Protein AF-A0A958RCB7-F1 (afdb_monomer_lite)

Structure (mmCIF, N/CA/C/O backbone):
data_AF-A0A958RCB7-F1
#
_entry.id   AF-A0A958RCB7-F1
#
loop_
_atom_site.group_PDB
_atom_site.id
_atom_site.type_symbol
_atom_site.label_atom_id
_atom_site.label_alt_id
_atom_site.label_comp_id
_atom_site.label_asym_id
_atom_site.label_entity_id
_atom_site.label_seq_id
_atom_site.pdbx_PDB_ins_code
_atom_site.Cartn_x
_atom_site.Cartn_y
_atom_site.Cartn_z
_atom_site.occupancy
_atom_site.B_iso_or_equiv
_atom_site.auth_seq_id
_atom_site.auth_comp_id
_atom_site.auth_asym_id
_atom_site.auth_atom_id
_atom_site.pdbx_PDB_model_num
ATOM 1 N N . ASN A 1 1 ? 16.388 -3.679 -9.111 1.00 52.78 1 ASN A N 1
ATOM 2 C CA . ASN A 1 1 ? 15.115 -4.036 -9.781 1.00 52.78 1 ASN A CA 1
ATOM 3 C C . ASN A 1 1 ? 14.250 -4.904 -8.852 1.00 52.78 1 ASN A C 1
ATOM 5 O O . ASN A 1 1 ? 14.222 -6.118 -8.988 1.00 52.78 1 ASN A O 1
ATOM 9 N N . TYR A 1 2 ? 13.628 -4.301 -7.828 1.00 58.59 2 TYR A N 1
ATOM 10 C CA . TYR A 1 2 ? 12.858 -5.031 -6.798 1.00 58.59 2 TYR A CA 1
ATOM 11 C C . TYR A 1 2 ? 11.394 -5.271 -7.206 1.00 58.59 2 TYR A C 1
ATOM 13 O O . TYR A 1 2 ? 10.830 -6.296 -6.856 1.00 58.59 2 TYR A O 1
ATOM 21 N N . PHE A 1 3 ? 10.827 -4.363 -8.007 1.00 62.28 3 PHE A N 1
ATOM 22 C CA . PHE A 1 3 ? 9.409 -4.332 -8.393 1.00 62.28 3 PHE A CA 1
ATOM 23 C C . PHE A 1 3 ? 9.144 -4.766 -9.844 1.00 62.28 3 PHE A C 1
ATOM 25 O O . PHE A 1 3 ? 8.095 -4.460 -10.393 1.00 62.28 3 PHE A O 1
ATOM 32 N N . THR A 1 4 ? 10.119 -5.340 -10.543 1.00 64.69 4 THR A N 1
ATOM 33 C CA . THR A 1 4 ? 10.021 -5.657 -11.989 1.00 64.69 4 THR A CA 1
ATOM 34 C C . THR A 1 4 ? 10.120 -7.142 -12.293 1.00 64.69 4 THR A C 1
ATOM 36 O O . THR A 1 4 ? 9.952 -7.538 -13.440 1.00 64.69 4 THR A O 1
ATOM 39 N N . ARG A 1 5 ? 10.422 -7.964 -11.289 1.00 73.44 5 ARG A N 1
ATOM 40 C CA . ARG A 1 5 ? 10.480 -9.417 -11.413 1.00 73.44 5 ARG A CA 1
ATOM 41 C C . ARG A 1 5 ? 9.718 -10.024 -10.253 1.00 73.44 5 ARG A C 1
ATOM 43 O O . ARG A 1 5 ? 9.854 -9.548 -9.126 1.00 73.44 5 ARG A O 1
ATOM 50 N N . GLU A 1 6 ? 8.947 -11.057 -10.551 1.00 72.88 6 GLU A N 1
ATOM 51 C CA . GLU A 1 6 ? 8.286 -11.864 -9.539 1.00 72.88 6 GLU A CA 1
ATOM 52 C C . GLU A 1 6 ? 9.327 -12.469 -8.591 1.00 72.88 6 GLU A C 1
ATOM 54 O O . GLU A 1 6 ? 10.392 -12.939 -9.003 1.00 72.88 6 GLU A O 1
ATOM 59 N N . LYS A 1 7 ? 9.025 -12.415 -7.295 1.00 83.19 7 LYS A N 1
ATOM 60 C CA . LYS A 1 7 ? 9.860 -12.969 -6.232 1.00 83.19 7 LYS A CA 1
ATOM 61 C C . LYS A 1 7 ? 8.965 -13.757 -5.289 1.00 83.19 7 LYS A C 1
ATOM 63 O O . LYS A 1 7 ? 8.499 -13.221 -4.285 1.00 83.19 7 LYS A O 1
ATOM 68 N N . LEU A 1 8 ? 8.757 -15.031 -5.618 1.00 84.12 8 LEU A N 1
ATOM 69 C CA . LEU A 1 8 ? 7.888 -15.948 -4.873 1.00 84.12 8 LEU A CA 1
ATOM 70 C C . LEU A 1 8 ? 8.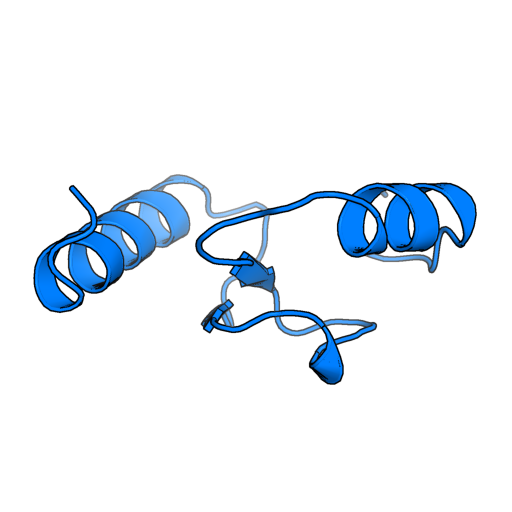107 -15.920 -3.348 1.00 84.12 8 LEU A C 1
ATOM 72 O O . LEU A 1 8 ? 7.112 -15.824 -2.632 1.00 84.12 8 LEU A O 1
ATOM 76 N N . PRO A 1 9 ? 9.349 -15.895 -2.810 1.00 87.69 9 PRO A N 1
ATOM 77 C CA . PRO A 1 9 ? 9.541 -15.814 -1.360 1.00 87.69 9 PRO A CA 1
ATOM 78 C C . PRO A 1 9 ? 8.967 -14.536 -0.734 1.00 87.69 9 PRO A C 1
ATOM 80 O O . PRO A 1 9 ? 8.399 -14.581 0.351 1.00 87.69 9 PRO A O 1
ATOM 83 N N . LEU A 1 10 ? 9.072 -13.392 -1.418 1.00 84.12 10 LEU A N 1
ATOM 84 C CA . LEU A 1 10 ? 8.524 -12.127 -0.923 1.00 84.12 10 LEU A CA 1
ATOM 85 C C . LEU A 1 10 ? 7.002 -12.096 -1.010 1.00 84.12 10 LEU A C 1
ATOM 87 O O . LEU A 1 10 ? 6.355 -11.563 -0.111 1.00 84.12 10 LEU A O 1
ATOM 91 N N . LEU A 1 11 ? 6.436 -12.680 -2.069 1.00 84.00 11 LEU A N 1
ATOM 92 C CA . LEU A 1 11 ? 4.990 -12.814 -2.198 1.00 84.00 11 LEU A CA 1
ATOM 93 C C . LEU A 1 11 ? 4.434 -13.715 -1.091 1.00 84.00 11 LEU A C 1
ATOM 95 O O . LEU A 1 11 ? 3.467 -13.341 -0.437 1.00 84.00 11 LEU A O 1
ATOM 99 N N . PHE A 1 12 ? 5.094 -14.844 -0.820 1.00 87.94 12 PHE A N 1
ATOM 100 C CA . PHE A 1 12 ? 4.729 -15.747 0.270 1.00 87.94 12 PHE A CA 1
ATOM 101 C C . PHE A 1 12 ? 4.804 -15.061 1.637 1.00 87.94 12 PHE A C 1
ATOM 103 O O . PHE A 1 12 ? 3.856 -15.149 2.417 1.00 87.94 12 PHE A O 1
ATOM 110 N N . LEU A 1 13 ? 5.893 -14.335 1.918 1.00 88.19 13 LEU A N 1
ATOM 111 C CA . LEU A 1 13 ? 6.029 -13.565 3.156 1.00 88.19 13 LEU A CA 1
ATOM 112 C C . LEU A 1 13 ? 4.912 -12.526 3.286 1.00 88.19 13 LEU A C 1
ATOM 114 O O . LEU A 1 13 ? 4.234 -12.500 4.308 1.00 88.19 13 LEU A O 1
ATOM 118 N N . SER A 1 14 ? 4.677 -11.726 2.241 1.00 85.69 14 SER A N 1
ATOM 119 C CA . SER A 1 14 ? 3.611 -10.716 2.209 1.00 85.69 14 SER A CA 1
ATOM 120 C C . SER A 1 14 ? 2.230 -11.336 2.457 1.00 85.69 14 SER A C 1
ATOM 122 O O . SER A 1 14 ? 1.494 -10.884 3.337 1.00 85.69 14 SER A O 1
ATOM 124 N N . ALA A 1 15 ? 1.912 -12.432 1.760 1.00 85.94 15 ALA A N 1
ATOM 125 C CA . ALA A 1 15 ? 0.652 -13.159 1.903 1.00 85.94 15 ALA A CA 1
ATOM 126 C C . ALA A 1 15 ? 0.470 -13.772 3.300 1.00 85.94 15 ALA A C 1
ATOM 128 O O . ALA A 1 15 ? -0.653 -13.800 3.806 1.00 85.94 15 ALA A O 1
ATOM 129 N N . 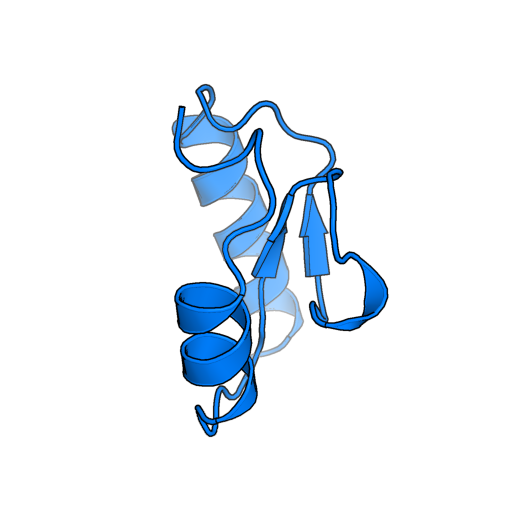SER A 1 16 ? 1.564 -14.211 3.930 1.00 90.12 16 SER A N 1
ATOM 130 C CA . SER A 1 16 ? 1.570 -14.782 5.283 1.00 90.12 16 SER A CA 1
ATOM 131 C C . SER A 1 16 ? 1.411 -13.727 6.382 1.00 90.12 16 SER A C 1
ATOM 133 O O . SER A 1 16 ? 1.085 -14.067 7.520 1.00 90.12 16 SER A O 1
ATOM 135 N N . THR A 1 17 ? 1.625 -12.442 6.078 1.00 89.75 17 THR A N 1
ATOM 136 C CA . THR A 1 17 ? 1.411 -11.371 7.058 1.00 89.75 17 THR A CA 1
ATOM 137 C C . THR A 1 17 ? -0.079 -11.100 7.282 1.00 89.75 17 THR A C 1
ATOM 139 O O . THR A 1 17 ? -0.874 -11.022 6.338 1.00 89.75 17 THR A O 1
ATOM 142 N N . ARG A 1 18 ? -0.459 -10.870 8.546 1.00 89.81 18 ARG A N 1
ATOM 143 C CA . ARG A 1 18 ? -1.789 -10.369 8.930 1.00 89.81 18 ARG A CA 1
ATOM 144 C C . ARG A 1 18 ? -1.837 -8.840 8.807 1.00 89.81 18 ARG A C 1
ATOM 146 O O . ARG A 1 18 ? -1.999 -8.131 9.796 1.00 89.81 18 ARG A O 1
ATOM 153 N N . ALA A 1 19 ? -1.619 -8.338 7.595 1.00 88.62 19 ALA A N 1
ATOM 154 C CA . ALA A 1 19 ? -1.701 -6.911 7.304 1.00 88.62 19 ALA A CA 1
ATOM 155 C C . ALA A 1 19 ? -3.156 -6.420 7.390 1.00 88.62 19 ALA A C 1
ATOM 157 O O . ALA A 1 19 ? -4.068 -7.104 6.934 1.00 88.62 19 ALA A O 1
ATOM 158 N N . GLY A 1 20 ? -3.368 -5.234 7.968 1.00 89.12 20 GLY A N 1
ATOM 159 C CA . GLY A 1 20 ? -4.692 -4.603 8.017 1.00 89.12 20 GLY A CA 1
ATOM 160 C C . GLY A 1 20 ? -5.118 -3.965 6.691 1.00 89.12 20 GLY A C 1
ATOM 161 O O . GLY A 1 20 ? -6.316 -3.858 6.447 1.00 89.12 20 GLY A O 1
ATOM 162 N N . ILE A 1 21 ? -4.143 -3.538 5.877 1.00 90.12 21 ILE A N 1
ATOM 163 C CA . ILE A 1 21 ? -4.271 -3.067 4.490 1.00 90.12 21 ILE A CA 1
ATOM 164 C C . ILE A 1 21 ? -2.985 -3.456 3.753 1.00 90.12 21 ILE A C 1
ATOM 166 O O . ILE A 1 21 ? -1.885 -3.279 4.287 1.00 90.12 21 ILE A O 1
ATOM 170 N N . ARG A 1 22 ? -3.115 -3.943 2.522 1.00 90.06 22 ARG A N 1
ATOM 171 C CA . ARG A 1 22 ? -2.024 -4.220 1.586 1.00 90.06 22 ARG A CA 1
ATOM 172 C C . ARG A 1 22 ? -2.043 -3.198 0.458 1.00 90.06 22 ARG A C 1
ATOM 174 O O . ARG A 1 22 ? -3.068 -2.978 -0.182 1.00 90.06 22 ARG A O 1
ATOM 181 N N . VAL A 1 23 ? -0.899 -2.571 0.218 1.00 90.19 23 VAL A N 1
ATOM 182 C CA . VAL A 1 23 ? -0.746 -1.521 -0.790 1.00 90.19 23 VAL A CA 1
ATOM 183 C C . VAL A 1 23 ? 0.347 -1.917 -1.767 1.00 90.19 23 VAL A C 1
ATOM 185 O O . VAL A 1 23 ? 1.444 -2.296 -1.355 1.00 90.19 23 VAL A O 1
ATOM 188 N N . GLY A 1 24 ? 0.062 -1.782 -3.058 1.00 87.44 24 GLY A N 1
ATOM 189 C CA . GLY A 1 24 ? 0.999 -2.086 -4.129 1.00 87.44 24 GLY A CA 1
ATOM 190 C C . GLY A 1 24 ? 0.985 -1.055 -5.250 1.00 87.44 24 GLY A C 1
ATOM 191 O O . GLY A 1 24 ? 0.256 -0.065 -5.219 1.00 87.44 24 GLY A O 1
ATOM 192 N N . PHE A 1 25 ? 1.808 -1.310 -6.261 1.00 87.06 25 PHE A N 1
ATOM 193 C CA . PHE A 1 25 ? 1.866 -0.527 -7.494 1.00 87.06 25 PHE A CA 1
ATOM 194 C C . PHE A 1 25 ? 1.296 -1.336 -8.661 1.00 87.06 25 PHE A C 1
ATOM 196 O O . PHE A 1 25 ? 1.286 -2.565 -8.607 1.00 87.06 25 PHE A O 1
ATOM 203 N N . ASP A 1 26 ? 0.867 -0.651 -9.721 1.00 77.81 26 ASP A N 1
ATOM 204 C CA . ASP A 1 26 ? 0.351 -1.242 -10.965 1.00 77.81 26 ASP A CA 1
ATOM 205 C C . ASP A 1 26 ? 1.439 -2.030 -11.713 1.00 77.81 26 ASP A C 1
ATOM 207 O O . ASP A 1 26 ? 2.135 -1.502 -12.584 1.00 77.81 26 ASP A O 1
ATOM 211 N N . ARG A 1 27 ? 1.664 -3.274 -11.266 1.00 71.88 27 ARG A N 1
ATOM 212 C CA . ARG A 1 27 ? 2.619 -4.272 -11.783 1.00 71.88 27 ARG A CA 1
ATOM 213 C C . ARG A 1 27 ? 2.101 -5.688 -11.475 1.00 71.88 27 ARG A C 1
ATOM 215 O O . ARG A 1 27 ? 0.909 -5.877 -11.280 1.00 71.88 27 ARG A O 1
ATOM 222 N N . LEU A 1 28 ? 2.991 -6.683 -11.454 1.00 61.66 28 LEU A N 1
ATOM 223 C CA . LEU A 1 28 ? 2.696 -8.081 -11.115 1.00 61.66 28 LEU A CA 1
ATOM 224 C C . LEU A 1 28 ? 2.000 -8.209 -9.739 1.00 61.66 28 LEU A C 1
ATOM 226 O O . LEU A 1 28 ? 2.403 -7.545 -8.786 1.00 61.66 28 LEU A O 1
ATOM 230 N N . HIS A 1 29 ? 1.020 -9.117 -9.641 1.00 63.84 29 HIS A N 1
ATOM 231 C CA . HIS A 1 29 ? 0.270 -9.491 -8.422 1.00 63.84 29 HIS A CA 1
ATOM 232 C C . HIS A 1 29 ? -0.667 -8.411 -7.854 1.00 63.84 29 HIS A C 1
ATOM 234 O O . HIS A 1 29 ? -0.645 -8.102 -6.661 1.00 63.84 29 HIS A O 1
ATOM 240 N N . GLN A 1 30 ? -1.520 -7.861 -8.717 1.00 66.25 30 GLN A N 1
ATOM 241 C CA . GLN A 1 30 ? -2.571 -6.906 -8.345 1.00 66.25 30 GLN A CA 1
ATOM 242 C C . GLN A 1 30 ? -3.579 -7.510 -7.362 1.00 66.25 30 GLN A C 1
ATOM 244 O O . GLN A 1 30 ? -3.924 -6.869 -6.376 1.00 66.25 30 GLN A O 1
ATOM 249 N N . ASP A 1 31 ? -3.927 -8.780 -7.551 1.00 72.25 31 ASP A N 1
ATOM 250 C CA . ASP A 1 31 ? -4.982 -9.472 -6.799 1.00 72.25 31 ASP A CA 1
ATOM 251 C C . ASP A 1 31 ? -4.696 -9.634 -5.291 1.00 72.25 31 ASP A C 1
ATOM 253 O O . ASP A 1 31 ? -5.588 -9.985 -4.524 1.00 72.25 31 ASP A O 1
ATOM 257 N N . TYR A 1 32 ? -3.456 -9.389 -4.848 1.00 79.19 32 TYR A N 1
ATOM 258 C CA . TYR A 1 32 ? -3.047 -9.499 -3.441 1.00 79.19 32 TYR A CA 1
ATOM 259 C C . TYR A 1 32 ? -3.065 -8.173 -2.667 1.00 79.19 32 TYR A C 1
ATOM 261 O O . TYR A 1 32 ? -2.869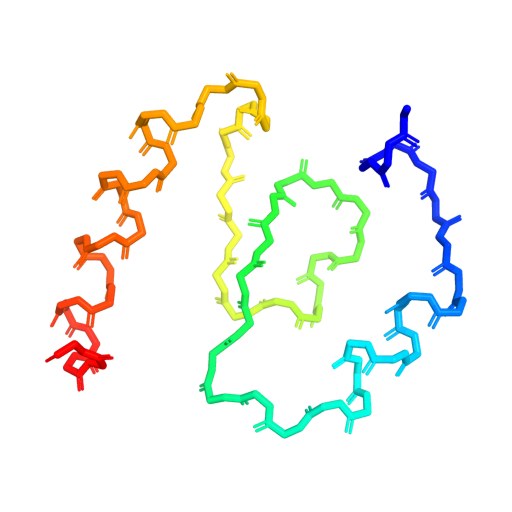 -8.197 -1.447 1.00 79.19 32 TYR A O 1
ATOM 269 N N . ASN A 1 33 ? -3.257 -7.036 -3.345 1.00 87.19 33 ASN A N 1
ATOM 270 C CA . ASN A 1 33 ? -3.262 -5.711 -2.726 1.00 87.19 33 ASN A CA 1
ATOM 271 C C . ASN A 1 33 ? -4.680 -5.141 -2.670 1.00 87.19 33 ASN A C 1
ATOM 273 O O . ASN A 1 33 ? -5.401 -5.175 -3.661 1.00 87.19 33 ASN A O 1
ATOM 277 N N . ASP A 1 34 ? -5.042 -4.542 -1.538 1.00 89.56 34 ASP A N 1
ATOM 278 C CA . ASP A 1 34 ? -6.325 -3.853 -1.371 1.00 89.56 34 ASP A CA 1
ATOM 279 C C . ASP A 1 34 ? -6.339 -2.511 -2.119 1.00 89.56 34 ASP A C 1
ATOM 281 O O . ASP A 1 34 ? -7.372 -2.071 -2.620 1.00 89.56 34 ASP A O 1
ATOM 285 N N . ILE A 1 35 ? -5.178 -1.848 -2.198 1.00 90.81 35 ILE A N 1
ATOM 286 C CA . ILE A 1 35 ? -4.993 -0.578 -2.909 1.00 90.81 35 ILE A CA 1
ATOM 287 C C . ILE A 1 35 ? -3.826 -0.713 -3.885 1.00 90.81 35 ILE A C 1
ATOM 289 O O . ILE A 1 35 ? -2.716 -1.087 -3.500 1.00 90.81 35 ILE A O 1
ATOM 293 N N . ILE A 1 36 ? -4.060 -0.353 -5.147 1.00 90.50 36 ILE A N 1
ATOM 294 C CA . ILE A 1 36 ? -3.048 -0.385 -6.206 1.00 90.50 36 ILE A CA 1
ATOM 295 C C . ILE A 1 36 ? -2.857 1.021 -6.764 1.00 90.50 36 ILE A C 1
ATOM 297 O O . ILE A 1 36 ? -3.765 1.606 -7.353 1.00 90.50 36 ILE A O 1
ATOM 301 N N . PHE A 1 37 ? -1.645 1.551 -6.624 1.00 90.69 37 PHE A N 1
ATOM 302 C CA . PHE A 1 37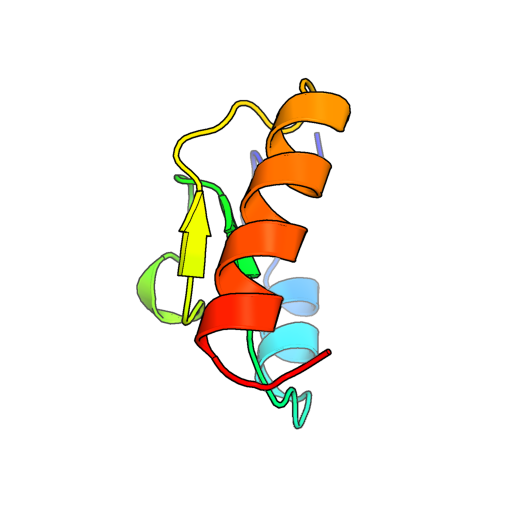 ? -1.276 2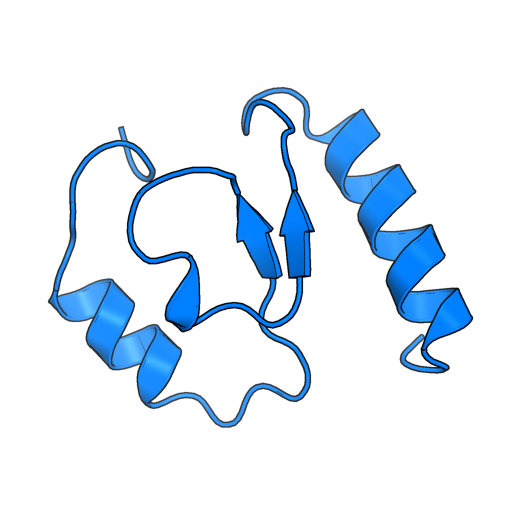.850 -7.167 1.00 90.69 37 PHE A CA 1
ATOM 303 C C . PHE A 1 37 ? -0.691 2.727 -8.573 1.00 90.69 37 PHE A C 1
ATOM 305 O O . PHE A 1 37 ? 0.335 2.077 -8.788 1.00 90.69 37 PHE A O 1
ATOM 312 N N . LYS A 1 38 ? -1.271 3.457 -9.530 1.00 90.00 38 LYS A N 1
ATOM 313 C CA . LYS A 1 38 ? -0.703 3.655 -10.877 1.00 90.00 38 LYS A CA 1
ATOM 314 C C . LYS A 1 38 ? 0.375 4.746 -10.885 1.00 90.00 38 LYS A C 1
ATOM 316 O O . LYS A 1 38 ? 0.369 5.645 -11.719 1.00 90.00 38 LYS A O 1
ATOM 321 N N . ILE A 1 39 ? 1.277 4.696 -9.908 1.00 89.62 39 ILE A N 1
ATOM 322 C CA . ILE A 1 39 ? 2.359 5.667 -9.713 1.00 89.62 39 ILE A CA 1
ATOM 323 C C . ILE A 1 39 ? 3.684 4.950 -9.967 1.00 89.62 39 ILE A C 1
ATOM 325 O O . ILE A 1 39 ? 3.872 3.802 -9.564 1.00 89.62 39 ILE A O 1
ATOM 329 N N . HIS A 1 40 ? 4.627 5.610 -10.638 1.00 86.69 40 HIS A N 1
ATOM 330 C CA . HIS A 1 40 ? 5.966 5.048 -10.780 1.00 86.69 40 HIS A CA 1
ATOM 331 C C . HIS A 1 40 ? 6.625 4.932 -9.389 1.00 86.69 40 HIS A C 1
ATOM 333 O O . HIS A 1 40 ? 6.699 5.947 -8.700 1.00 86.69 40 HIS A O 1
ATOM 339 N N . PRO A 1 41 ? 7.181 3.772 -8.978 1.00 82.31 41 PRO A N 1
ATOM 340 C CA . PRO A 1 41 ? 7.760 3.597 -7.637 1.00 82.31 41 PRO A CA 1
ATOM 341 C C . PRO A 1 41 ? 8.894 4.573 -7.283 1.00 82.31 41 PRO A C 1
ATOM 343 O O . PRO A 1 41 ? 9.223 4.747 -6.117 1.00 82.31 41 PRO A O 1
ATOM 346 N N . GLY A 1 42 ? 9.511 5.202 -8.288 1.00 87.31 42 GLY A N 1
ATOM 347 C CA . GLY A 1 42 ? 10.506 6.261 -8.091 1.00 87.31 42 GLY A CA 1
ATOM 348 C C . GLY A 1 42 ? 9.925 7.618 -7.668 1.00 87.31 42 GLY A C 1
ATOM 349 O O . GLY A 1 42 ? 10.683 8.470 -7.224 1.00 87.31 42 GLY A O 1
ATOM 350 N N . ASN A 1 43 ? 8.611 7.833 -7.786 1.00 92.06 43 ASN A N 1
ATOM 351 C CA . ASN A 1 43 ? 7.946 9.060 -7.347 1.00 92.06 43 ASN A CA 1
ATOM 352 C C . ASN A 1 43 ? 7.379 8.884 -5.928 1.00 92.06 43 ASN A C 1
ATOM 354 O O . ASN A 1 43 ? 6.172 8.743 -5.725 1.00 92.06 43 ASN A O 1
ATOM 358 N N . TYR A 1 44 ? 8.288 8.834 -4.951 1.00 89.75 44 TYR A N 1
ATOM 359 C CA . TYR A 1 44 ? 7.960 8.575 -3.548 1.00 89.75 44 TYR A CA 1
ATOM 360 C C . TYR A 1 44 ? 7.052 9.646 -2.933 1.00 89.75 44 TYR A C 1
ATOM 362 O O . TYR A 1 44 ? 6.124 9.303 -2.208 1.00 89.75 44 TYR A O 1
ATOM 370 N N . GLU A 1 45 ? 7.293 10.923 -3.241 1.00 95.38 45 GLU A N 1
ATOM 371 C CA . GLU A 1 45 ? 6.521 12.039 -2.685 1.00 95.38 45 GLU A CA 1
ATOM 372 C C . GLU A 1 45 ? 5.038 11.923 -3.047 1.00 95.38 45 GLU A C 1
ATOM 374 O O . GLU A 1 45 ? 4.188 11.895 -2.157 1.00 95.38 45 GLU A O 1
ATOM 379 N N . LEU A 1 46 ? 4.736 11.728 -4.336 1.00 94.62 46 LEU A N 1
ATOM 380 C CA . LEU A 1 46 ? 3.362 11.547 -4.803 1.00 94.62 46 LEU A CA 1
ATOM 381 C C . LEU A 1 46 ? 2.717 10.295 -4.195 1.00 94.62 46 LEU A C 1
ATOM 383 O O . LEU A 1 46 ? 1.566 10.334 -3.768 1.00 94.62 46 LEU A O 1
ATOM 387 N N . PHE A 1 47 ? 3.458 9.186 -4.116 1.00 93.62 47 PHE A N 1
ATOM 388 C CA . PHE A 1 47 ? 2.960 7.965 -3.482 1.00 93.62 47 PHE A CA 1
ATOM 389 C C . PHE A 1 47 ? 2.616 8.181 -2.002 1.00 93.62 47 PHE A C 1
ATOM 391 O O . PHE A 1 47 ? 1.547 7.763 -1.560 1.00 93.62 47 PHE A O 1
ATOM 398 N N . ARG A 1 48 ? 3.491 8.851 -1.240 1.00 94.38 48 ARG A N 1
ATOM 399 C CA . ARG A 1 48 ? 3.267 9.140 0.183 1.00 94.38 48 ARG A CA 1
ATOM 400 C C . ARG A 1 48 ? 2.021 9.997 0.375 1.00 94.38 48 ARG A C 1
ATOM 402 O O . ARG A 1 48 ? 1.199 9.690 1.236 1.00 94.38 48 ARG A O 1
ATOM 409 N N . GLU A 1 49 ? 1.900 11.075 -0.393 1.00 96.56 49 GLU A N 1
ATOM 410 C CA . GLU A 1 49 ? 0.769 11.998 -0.292 1.00 96.56 49 GLU A CA 1
ATOM 411 C C . GLU A 1 49 ? -0.558 11.300 -0.570 1.00 96.56 49 GLU A C 1
ATOM 413 O O . GLU A 1 49 ? -1.501 11.436 0.211 1.00 96.56 49 GLU A O 1
ATOM 418 N N . GLU A 1 50 ? -0.620 10.511 -1.641 1.00 94.81 50 GLU A N 1
ATOM 419 C CA . GLU A 1 50 ? -1.820 9.760 -1.985 1.00 94.81 50 GLU A CA 1
ATOM 420 C C . GLU A 1 50 ? -2.134 8.691 -0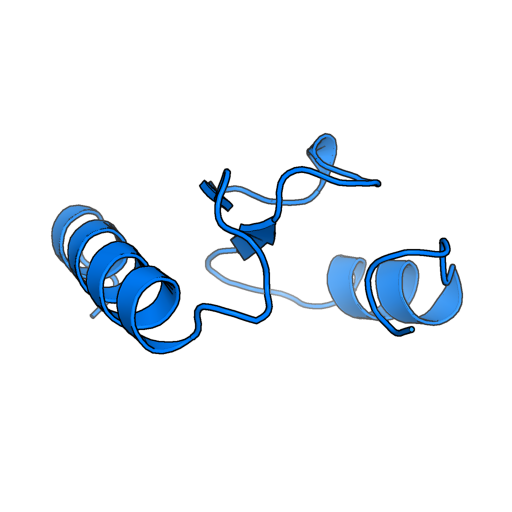.932 1.00 94.81 50 GLU A C 1
ATOM 422 O O . GLU A 1 50 ? -3.258 8.638 -0.435 1.00 94.81 50 GLU A O 1
ATOM 427 N N . LEU A 1 51 ? -1.145 7.903 -0.497 1.00 94.56 51 LEU A N 1
ATOM 428 C CA . LEU A 1 51 ? -1.340 6.889 0.541 1.00 94.56 51 LEU A CA 1
ATOM 429 C C . LEU A 1 51 ? -1.941 7.485 1.822 1.00 94.56 51 LEU A C 1
ATOM 431 O O . LEU A 1 51 ? -2.901 6.937 2.363 1.00 94.56 51 LEU A O 1
ATOM 435 N N . LEU A 1 52 ? -1.429 8.629 2.285 1.00 95.38 52 LEU A N 1
ATOM 436 C CA . LEU A 1 52 ? -1.961 9.304 3.472 1.00 95.38 52 LEU A CA 1
ATOM 437 C C . LEU A 1 52 ? -3.422 9.735 3.297 1.00 95.38 52 LEU A C 1
ATOM 439 O O . LEU A 1 52 ? -4.200 9.625 4.246 1.00 95.38 52 LEU A O 1
ATOM 443 N N . LYS A 1 53 ? -3.818 10.207 2.108 1.00 94.75 53 LYS A N 1
ATOM 444 C CA . LYS A 1 53 ? -5.218 10.572 1.826 1.00 94.75 53 LYS A CA 1
ATOM 445 C C . LYS A 1 53 ? -6.137 9.358 1.954 1.00 94.75 53 LYS A C 1
ATOM 447 O O . LYS A 1 53 ? -7.149 9.439 2.648 1.00 94.75 53 LYS A O 1
ATOM 452 N N . TYR A 1 54 ? -5.765 8.231 1.347 1.00 93.94 54 TYR A N 1
ATOM 453 C CA . TYR A 1 54 ? -6.584 7.016 1.396 1.00 93.94 54 TYR A CA 1
ATOM 454 C C . TYR A 1 54 ? -6.641 6.405 2.796 1.00 93.94 54 TYR A C 1
ATOM 456 O O . TYR A 1 54 ? -7.715 6.014 3.244 1.00 93.94 54 TYR A O 1
ATOM 464 N N . LEU A 1 55 ? -5.529 6.376 3.531 1.00 93.31 55 LEU A N 1
ATOM 465 C CA . LEU A 1 55 ? -5.535 5.883 4.910 1.00 93.31 55 LEU A CA 1
ATOM 466 C C . LEU A 1 55 ? -6.420 6.741 5.830 1.00 93.31 55 LEU A C 1
ATOM 468 O O . LEU A 1 55 ? -7.135 6.184 6.663 1.00 93.31 55 LEU A O 1
ATOM 472 N N . LYS A 1 56 ? -6.434 8.071 5.649 1.00 94.94 56 LYS A N 1
ATOM 473 C CA . LYS A 1 56 ? -7.361 8.968 6.364 1.00 94.94 56 LYS A CA 1
ATOM 474 C C . LYS A 1 56 ? -8.814 8.680 6.000 1.00 94.94 56 LYS A C 1
ATOM 476 O O . LYS A 1 56 ? -9.637 8.542 6.894 1.00 94.94 56 LYS A O 1
ATOM 481 N N . LEU A 1 57 ? -9.123 8.543 4.707 1.00 93.75 57 LEU A N 1
ATOM 482 C CA . LEU A 1 57 ? -10.475 8.226 4.232 1.00 93.75 57 LEU A CA 1
ATOM 483 C C . LEU A 1 57 ? -10.998 6.903 4.814 1.00 93.75 57 LEU A C 1
ATOM 485 O O . LEU A 1 57 ? -12.178 6.783 5.129 1.00 93.75 57 LEU A O 1
ATOM 489 N N . LEU A 1 58 ? -10.111 5.921 4.975 1.00 92.25 58 LEU A N 1
ATOM 490 C CA . LEU A 1 58 ? -10.429 4.610 5.538 1.00 92.25 58 LEU A CA 1
ATOM 491 C C . LEU A 1 58 ? -10.454 4.588 7.077 1.00 92.25 58 LEU A C 1
ATOM 493 O O . LEU A 1 58 ? -10.716 3.528 7.646 1.00 92.25 58 LEU A O 1
ATOM 497 N N . ASN A 1 59 ? -10.189 5.715 7.752 1.00 91.00 59 ASN A N 1
ATOM 498 C CA . ASN A 1 59 ? -10.020 5.810 9.210 1.00 91.00 59 ASN A CA 1
ATOM 499 C C . ASN A 1 59 ? -8.970 4.822 9.753 1.00 91.00 59 ASN A C 1
ATOM 501 O O . ASN A 1 59 ? -9.196 4.103 10.727 1.00 91.00 59 ASN A O 1
ATOM 505 N N . LYS A 1 60 ? -7.826 4.736 9.068 1.00 84.00 60 LYS A N 1
ATOM 506 C CA . LYS A 1 60 ? -6.703 3.830 9.384 1.00 84.00 60 LYS A CA 1
ATOM 507 C C . LYS A 1 60 ? -5.434 4.582 9.804 1.00 84.00 60 LYS A C 1
ATOM 509 O O . LYS A 1 60 ? -4.368 3.972 9.872 1.00 84.00 60 LYS A O 1
ATOM 514 N N . LEU A 1 61 ? -5.564 5.885 10.048 1.00 77.56 61 LEU A N 1
ATOM 515 C CA . LEU A 1 61 ? -4.545 6.816 10.537 1.00 77.56 61 LEU A CA 1
ATOM 516 C C . LEU A 1 61 ? -5.023 7.477 11.826 1.00 77.56 61 LEU A C 1
ATOM 518 O O . LEU A 1 61 ? -6.239 7.761 11.900 1.00 77.56 61 LEU A O 1
#

Secondary structure (DSSP, 8-state):
--SSS--HHHHHHHHHS--SS-EEESSS-GGG-SEEE-S-TT-HHHHHHHHHHHHHHTT--

Radius of gyration: 12.22 Å; chains: 1; bounding box: 26×28×22 Å

Foldseek 3Di:
DVQADDDVVVVVVLQPDPDPFAEEEPGPPPVSGPYYHPDDPVPVVVVVVVVVVVCVVVVND

pLDDT: mean 84.95, std 10.36, range [52.78, 96.56]

Sequence (61 aa):
NYFTREKLPLLFLSASTRAGIRVGFDRLHQDYNDIIFKIHPGNYELFREELLKYLKLLNKL